Protein AF-A0A9R1V2U8-F1 (afdb_monomer)

Radius of gyration: 17.31 Å; Cα contacts (8 Å, |Δi|>4): 86; chains: 1; bounding box: 56×33×35 Å

Nearest PDB structures (foldseek):
  4z97-assembly1_A  TM=3.744E-01  e=5.959E+00  Homo sa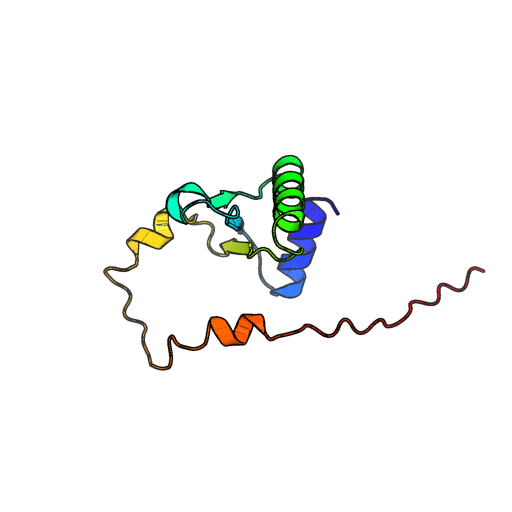piens
  5j7t-assembly1_A  TM=4.363E-01  e=5.959E+00  Homo sapiens
  4z96-assembly1_A  TM=3.963E-01  e=9.356E+00  Homo sapiens

pLDDT: mean 71.41, std 22.25, range [37.19, 97.62]

Mean predicted aligned error: 14.57 Å

Solvent-accessible surface area (backbone atoms only — not comparable to full-atom values): 7130 Å² total; per-residue (Å²): 131,52,40,70,56,49,51,55,49,51,26,64,74,69,74,43,73,72,62,44,40,32,32,62,44,83,100,44,58,78,92,79,16,63,42,68,45,86,42,55,69,39,39,50,50,53,55,54,54,17,64,76,42,91,65,56,67,66,74,48,76,36,66,85,58,80,57,72,86,52,66,74,68,51,83,82,74,69,90,77,77,77,84,83,72,94,74,52,72,72,57,63,76,66,66,74,76,78,77,77,80,76,78,81,80,79,80,86,128

Secondary structure (DSSP, 8-state):
--HHHHHHHHHHHHTS---EEEEEPTTS-TTTSEEEE-SHHHHHHHHHHHHHTTT---EEEESSS--GGGTTTGGGT--------TT-HHHHTT---------------

Foldseek 3Di:
DWLVVVQVVVCVVVVAHFQWKWWAQPPDDPVGRTGTDDGRVSVVVVQVSCVVVVNDTDMDTDRPNPDCVCVVVCV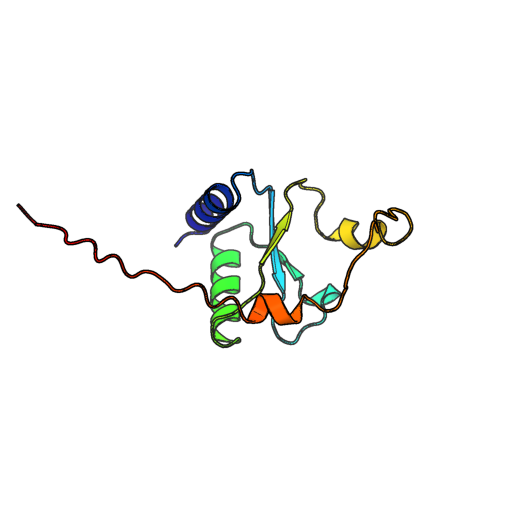VDDPPDPDDDPPCPVVVVPPPPPPPPPDDPDDDD

Organism: Lactuca sativa (NCBI:txid4236)

Sequence (109 aa):
MTYSEFVTFCERFMHEECKKFYYYEPDMSLMEGLNPISDDVEYFAFIFDAYGTDGVISVYVDHIGVGVDRWHDDDEHESCIDGENEDNINELRNVAFEFNEDVVHMNRT

Structure (mmCIF, N/CA/C/O backbone):
data_AF-A0A9R1V2U8-F1
#
_entry.id   AF-A0A9R1V2U8-F1
#
loop_
_atom_site.group_PDB
_atom_site.id
_atom_site.type_symbol
_atom_site.label_atom_id
_atom_site.label_alt_id
_atom_site.label_comp_id
_atom_site.label_asym_id
_atom_site.label_entity_id
_atom_site.label_seq_id
_atom_site.pdbx_PDB_ins_code
_atom_site.Cartn_x
_atom_site.Cartn_y
_atom_site.Cartn_z
_atom_site.occupancy
_atom_site.B_iso_or_equiv
_atom_site.auth_seq_id
_atom_site.auth_comp_id
_atom_site.auth_asym_id
_atom_site.auth_atom_id
_atom_site.pdbx_PDB_model_num
ATOM 1 N N . MET A 1 1 ? -12.559 -3.119 -5.028 1.00 85.94 1 MET A N 1
ATOM 2 C CA . MET A 1 1 ? -12.219 -2.652 -3.679 1.00 85.94 1 MET A CA 1
ATOM 3 C C . MET A 1 1 ? -11.883 -1.180 -3.807 1.00 85.94 1 MET A C 1
ATOM 5 O O . MET A 1 1 ? -11.183 -0.844 -4.754 1.00 85.94 1 MET A O 1
ATOM 9 N N . THR A 1 2 ? -12.455 -0.316 -2.979 1.00 95.62 2 THR A N 1
ATOM 10 C CA . THR A 1 2 ? -12.057 1.098 -2.875 1.00 95.62 2 THR A CA 1
ATOM 11 C C . THR A 1 2 ? -10.906 1.242 -1.884 1.00 95.62 2 THR A C 1
ATOM 13 O O . THR A 1 2 ? -10.674 0.346 -1.068 1.00 95.62 2 THR A O 1
ATOM 16 N N . TYR A 1 3 ? -10.226 2.384 -1.893 1.00 96.56 3 TYR A N 1
ATOM 17 C CA . TYR A 1 3 ? -9.223 2.718 -0.887 1.00 96.56 3 TYR A CA 1
AT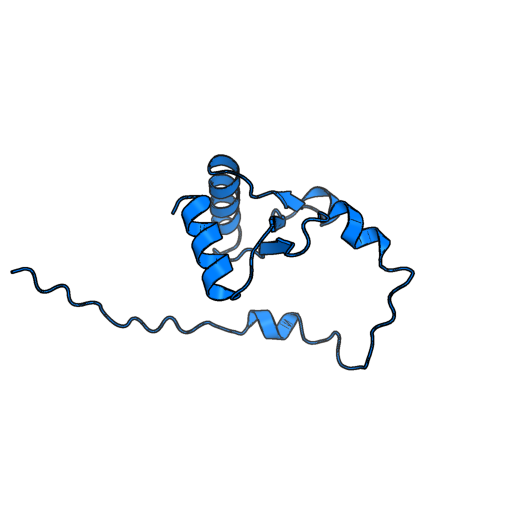OM 18 C C . TYR A 1 3 ? -9.794 2.603 0.536 1.00 96.56 3 TYR A C 1
ATOM 20 O O . TYR A 1 3 ? -9.189 1.987 1.406 1.00 96.56 3 TYR A O 1
ATOM 28 N N . SER A 1 4 ? -11.014 3.094 0.776 1.00 96.56 4 SER A N 1
ATOM 29 C CA . SER A 1 4 ? -11.651 2.994 2.099 1.00 96.56 4 SER A CA 1
ATOM 30 C C . SER A 1 4 ? -11.918 1.546 2.537 1.00 96.56 4 SER A C 1
ATOM 32 O O . SER A 1 4 ? -11.770 1.224 3.720 1.00 96.56 4 SER A O 1
ATOM 34 N N . GLU A 1 5 ? -12.293 0.661 1.608 1.00 97.25 5 GLU A N 1
ATOM 35 C CA . GLU A 1 5 ? -12.454 -0.771 1.893 1.00 97.25 5 GLU A CA 1
ATOM 36 C C . GLU A 1 5 ? -11.109 -1.433 2.215 1.00 97.25 5 GLU A C 1
ATOM 38 O O . GLU A 1 5 ? -11.043 -2.257 3.128 1.00 97.25 5 GLU A O 1
ATOM 43 N N . PHE A 1 6 ? -10.042 -1.039 1.515 1.00 95.81 6 PHE A N 1
ATOM 44 C CA . PHE A 1 6 ? -8.676 -1.483 1.784 1.00 95.81 6 PHE A CA 1
ATOM 45 C C . PHE A 1 6 ? -8.194 -1.055 3.180 1.00 95.81 6 PHE A C 1
ATOM 47 O O . PHE A 1 6 ? -7.772 -1.910 3.957 1.00 95.81 6 PHE A O 1
ATOM 54 N N . VAL A 1 7 ? -8.354 0.221 3.550 1.00 95.62 7 VAL A N 1
ATOM 55 C CA . VAL A 1 7 ? -8.020 0.715 4.901 1.00 95.62 7 VAL A CA 1
ATOM 56 C C . VAL A 1 7 ? -8.781 -0.076 5.964 1.00 95.62 7 VAL A C 1
ATOM 58 O O . VAL A 1 7 ? -8.183 -0.599 6.901 1.00 95.62 7 VAL A O 1
ATOM 61 N N . THR A 1 8 ? -10.093 -0.252 5.772 1.00 96.06 8 THR A N 1
ATOM 62 C CA . THR A 1 8 ? -10.941 -1.007 6.709 1.00 96.06 8 THR A CA 1
ATOM 63 C C . THR A 1 8 ? -10.474 -2.457 6.862 1.00 96.06 8 THR A C 1
ATOM 65 O O . THR A 1 8 ? -10.567 -3.030 7.948 1.00 96.06 8 THR A O 1
ATOM 68 N N . PHE A 1 9 ? -10.006 -3.082 5.779 1.00 95.75 9 PHE A N 1
ATOM 69 C CA . PHE A 1 9 ? -9.439 -4.425 5.828 1.00 95.75 9 PHE A CA 1
ATOM 70 C C . PHE A 1 9 ? -8.150 -4.453 6.657 1.00 95.75 9 PHE A C 1
ATOM 72 O O . PHE A 1 9 ? -8.053 -5.271 7.572 1.00 95.75 9 PHE A O 1
ATOM 79 N N . CYS A 1 10 ? -7.205 -3.549 6.389 1.00 94.81 10 CYS A N 1
ATOM 80 C CA . CYS A 1 10 ? -5.932 -3.478 7.105 1.00 94.81 10 CYS A CA 1
ATOM 81 C C . CYS A 1 10 ? -6.125 -3.229 8.604 1.00 94.81 10 CYS A C 1
ATOM 83 O O . CYS A 1 10 ? -5.573 -3.968 9.413 1.00 94.81 10 CYS A O 1
ATOM 85 N N . GLU A 1 11 ? -6.976 -2.275 8.986 1.00 94.75 11 GLU A N 1
ATOM 86 C CA . GLU A 1 11 ? -7.257 -1.980 10.397 1.00 94.75 11 GLU A CA 1
ATOM 87 C C . GLU A 1 11 ? -7.869 -3.179 11.130 1.00 94.75 11 GLU A C 1
ATOM 89 O O . GLU A 1 11 ? -7.531 -3.476 12.277 1.00 94.75 11 GLU A O 1
ATOM 94 N N . ARG A 1 12 ? -8.758 -3.922 10.459 1.00 95.69 12 ARG A N 1
ATOM 95 C CA . ARG A 1 12 ? -9.340 -5.148 11.023 1.00 95.69 12 ARG A CA 1
ATOM 96 C C . ARG A 1 12 ? -8.323 -6.271 11.145 1.00 95.69 12 ARG A C 1
ATOM 98 O O . ARG A 1 12 ? -8.391 -7.019 12.114 1.00 95.69 12 ARG A O 1
ATOM 105 N N . PHE A 1 13 ? -7.440 -6.407 10.162 1.00 93.50 13 PHE A N 1
ATOM 106 C CA . PHE A 1 13 ? -6.409 -7.437 10.133 1.00 93.50 13 PHE A CA 1
ATOM 107 C C . PHE A 1 13 ? -5.332 -7.193 11.197 1.00 93.50 13 PHE A C 1
ATOM 109 O O . PHE A 1 13 ? -4.923 -8.127 11.879 1.00 93.50 13 PHE A O 1
ATOM 116 N N . MET A 1 14 ? -4.910 -5.939 11.368 1.00 91.19 14 MET A N 1
ATOM 117 C CA . MET A 1 14 ? -3.866 -5.542 12.319 1.00 91.19 14 MET A CA 1
ATOM 118 C C . MET A 1 14 ? -4.402 -5.288 13.732 1.00 91.19 14 MET A C 1
ATOM 120 O O . MET A 1 14 ? -3.618 -5.215 14.670 1.00 91.19 14 MET A O 1
ATOM 124 N N . HIS A 1 15 ? -5.725 -5.177 13.899 1.00 92.38 15 HIS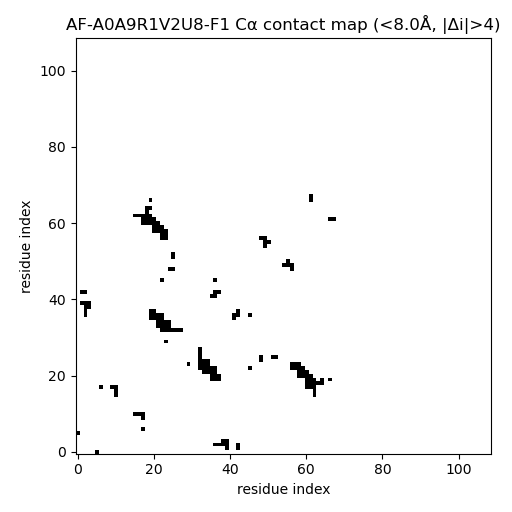 A N 1
ATOM 125 C CA . HIS A 1 15 ? -6.385 -4.799 15.155 1.00 92.38 15 HIS A CA 1
ATOM 126 C C . HIS A 1 15 ? -5.979 -3.415 15.694 1.00 92.38 15 HIS A C 1
ATOM 128 O O . HIS A 1 15 ? -6.160 -3.132 16.879 1.00 92.38 15 HIS A O 1
ATOM 134 N N . GLU A 1 16 ? -5.492 -2.537 14.819 1.00 90.44 16 GLU A N 1
ATOM 135 C CA . GLU A 1 16 ? -4.985 -1.207 15.152 1.00 90.44 16 GLU A CA 1
ATOM 136 C C . GLU A 1 16 ? -5.370 -0.188 14.074 1.00 90.44 16 GLU A C 1
ATOM 138 O O . GLU A 1 16 ? -5.640 -0.537 12.924 1.00 90.44 16 GLU A O 1
ATOM 143 N N . GLU A 1 17 ? -5.409 1.091 14.450 1.00 90.12 17 GLU A N 1
ATOM 144 C CA . GLU A 1 17 ? -5.651 2.179 13.501 1.00 90.12 17 GLU A CA 1
ATOM 145 C C . GLU A 1 17 ? -4.441 2.341 12.569 1.00 90.12 17 GLU A C 1
ATOM 147 O O . GLU A 1 17 ? -3.292 2.343 13.016 1.00 90.12 17 GLU A O 1
ATOM 152 N N . CYS A 1 18 ? -4.695 2.510 11.273 1.00 90.12 18 CYS A N 1
ATOM 153 C CA . CYS A 1 18 ? -3.656 2.712 10.267 1.00 90.12 18 CYS A CA 1
ATOM 154 C C . CYS A 1 18 ? -3.695 4.171 9.797 1.00 90.12 18 CYS A C 1
ATOM 156 O O . CYS A 1 18 ? -4.703 4.621 9.257 1.00 90.12 18 CYS A O 1
ATOM 158 N N . LYS A 1 19 ? -2.617 4.939 10.003 1.00 89.56 19 LYS A N 1
ATOM 159 C CA . LYS A 1 19 ? -2.610 6.383 9.705 1.00 89.56 19 LYS A CA 1
ATOM 160 C C . LYS A 1 19 ? -2.222 6.681 8.266 1.00 89.56 19 LYS A C 1
ATOM 162 O O . LYS A 1 19 ? -2.832 7.555 7.651 1.00 89.56 19 LYS A O 1
ATOM 167 N N . LYS A 1 20 ? -1.188 6.014 7.749 1.00 91.12 20 LYS A N 1
ATOM 168 C CA . LYS A 1 20 ? -0.711 6.196 6.371 1.00 91.12 20 LYS A CA 1
ATOM 169 C C . LYS A 1 20 ? -0.264 4.868 5.776 1.00 91.12 20 LYS A C 1
ATOM 171 O O . LYS A 1 20 ? 0.214 3.992 6.494 1.00 91.12 20 LYS A O 1
ATOM 176 N N . PHE A 1 21 ? -0.399 4.763 4.462 1.00 92.44 21 PHE A N 1
ATOM 177 C CA . PHE A 1 21 ? -0.014 3.598 3.680 1.00 92.44 21 PHE A CA 1
ATOM 178 C C . PHE A 1 21 ? 0.942 4.016 2.577 1.00 92.44 21 PHE A C 1
ATOM 180 O O . PHE A 1 21 ? 0.775 5.080 1.977 1.00 92.44 21 PHE A O 1
ATOM 187 N N . TYR A 1 22 ? 1.913 3.155 2.306 1.00 92.19 22 TYR A N 1
ATOM 188 C CA . TYR A 1 22 ? 2.896 3.356 1.257 1.00 92.19 22 TYR A CA 1
ATOM 189 C C . TYR A 1 22 ? 3.193 2.040 0.559 1.00 92.19 22 TYR A C 1
ATOM 191 O O . TYR A 1 22 ? 3.075 0.971 1.159 1.00 92.19 22 TYR A O 1
ATOM 199 N N . TYR A 1 23 ? 3.639 2.114 -0.683 1.00 91.19 23 TYR A N 1
ATOM 200 C CA . TYR A 1 23 ? 4.199 0.973 -1.385 1.00 91.19 23 TYR A CA 1
ATOM 201 C C . TYR A 1 23 ? 5.473 1.371 -2.108 1.00 91.19 23 TYR A C 1
ATOM 203 O O . TYR A 1 23 ? 5.729 2.547 -2.361 1.00 91.19 23 TYR A O 1
ATOM 211 N N . TYR A 1 24 ? 6.275 0.363 -2.410 1.00 86.69 24 TYR A N 1
ATOM 212 C CA . TYR A 1 24 ? 7.475 0.525 -3.205 1.00 86.69 24 TYR A CA 1
ATOM 213 C C . TYR A 1 24 ? 7.165 0.219 -4.664 1.00 86.69 24 TYR A C 1
ATOM 215 O O . TYR A 1 24 ? 6.763 -0.904 -4.982 1.00 86.69 24 TYR A O 1
ATOM 223 N N . GLU A 1 25 ? 7.348 1.203 -5.537 1.00 82.25 25 GLU A N 1
ATOM 224 C CA . GLU A 1 25 ? 7.234 1.001 -6.971 1.00 82.25 25 GLU A CA 1
ATOM 225 C C . GLU A 1 25 ? 8.325 0.033 -7.440 1.00 82.25 25 GLU A C 1
ATOM 227 O O . GLU A 1 25 ? 9.499 0.187 -7.078 1.00 82.25 25 GLU A O 1
ATOM 232 N N . PRO A 1 26 ? 7.960 -0.979 -8.236 1.00 75.81 26 PRO A N 1
ATOM 233 C CA . PRO A 1 26 ? 8.928 -1.918 -8.778 1.00 75.81 26 PRO A CA 1
ATOM 234 C C . PRO A 1 26 ? 10.024 -1.184 -9.566 1.00 75.81 26 PRO A C 1
ATOM 236 O O . PRO A 1 26 ? 9.768 -0.190 -10.235 1.00 75.81 26 PRO A O 1
ATOM 239 N N . ASP A 1 27 ? 11.256 -1.689 -9.503 1.00 76.31 27 ASP A N 1
ATOM 240 C CA . ASP A 1 27 ? 12.410 -1.194 -10.272 1.00 76.31 27 ASP A CA 1
ATOM 241 C C . ASP A 1 27 ? 12.925 0.236 -9.962 1.00 76.31 27 ASP A C 1
ATOM 243 O O . ASP A 1 27 ? 13.889 0.675 -10.596 1.00 76.31 27 ASP A O 1
ATOM 247 N N . MET A 1 28 ? 12.387 0.948 -8.963 1.00 73.31 28 MET A N 1
ATOM 248 C CA . MET A 1 28 ? 12.883 2.269 -8.516 1.00 73.31 28 MET A CA 1
ATOM 249 C C . MET A 1 28 ? 13.504 2.212 -7.129 1.00 73.31 28 MET A C 1
ATOM 251 O O . MET A 1 28 ? 12.980 1.494 -6.319 1.00 73.31 28 MET A O 1
ATOM 255 N N . SER A 1 29 ? 14.569 2.955 -6.801 1.00 66.69 29 SER A N 1
ATOM 256 C CA . SER A 1 29 ? 15.211 2.894 -5.465 1.00 66.69 29 SER A CA 1
ATOM 257 C C . SER A 1 29 ? 14.278 3.293 -4.299 1.00 66.69 29 SER A C 1
ATOM 259 O O . SER A 1 29 ? 13.351 4.064 -4.504 1.00 66.69 29 SER A O 1
ATOM 261 N N . LEU A 1 30 ? 14.507 2.813 -3.057 1.00 62.94 30 LEU A N 1
ATOM 262 C CA . LEU A 1 30 ? 13.580 3.021 -1.905 1.00 62.94 30 LEU A CA 1
ATOM 263 C C . LEU A 1 30 ? 13.254 4.496 -1.639 1.00 62.94 30 LEU A C 1
ATOM 265 O O . LEU A 1 30 ? 12.126 4.824 -1.295 1.00 62.94 30 LEU A O 1
ATOM 269 N N . MET A 1 31 ? 14.234 5.373 -1.847 1.00 63.03 31 MET A N 1
ATOM 270 C CA . MET A 1 31 ? 14.097 6.819 -1.654 1.00 63.03 31 MET A CA 1
ATOM 271 C C . MET A 1 31 ? 13.287 7.509 -2.762 1.00 63.03 31 MET A C 1
ATOM 273 O O . MET A 1 31 ? 12.785 8.609 -2.556 1.00 63.03 31 MET A O 1
ATOM 277 N N . GLU A 1 32 ? 13.182 6.896 -3.941 1.00 65.62 32 GLU A N 1
ATOM 278 C CA . GLU A 1 32 ? 12.529 7.470 -5.128 1.00 65.62 32 GLU A CA 1
ATOM 279 C C . GLU A 1 32 ? 11.224 6.750 -5.494 1.00 65.62 32 GLU A C 1
ATOM 281 O O . GLU A 1 32 ? 10.374 7.331 -6.159 1.00 65.62 32 GLU A O 1
ATOM 286 N N . GLY A 1 33 ? 11.069 5.499 -5.061 1.00 68.44 33 GLY A N 1
ATOM 287 C CA . GLY A 1 33 ? 9.957 4.616 -5.397 1.00 68.44 33 GLY A CA 1
ATOM 288 C C . GLY A 1 33 ? 8.917 4.470 -4.292 1.00 68.44 33 GLY A C 1
ATOM 289 O O . GLY A 1 33 ? 8.005 3.665 -4.439 1.00 68.44 33 GLY A O 1
ATOM 290 N N . LEU A 1 34 ? 9.041 5.183 -3.170 1.00 84.50 34 LEU A N 1
ATOM 291 C CA . LEU A 1 34 ? 8.040 5.110 -2.112 1.00 84.50 34 LEU A CA 1
ATOM 292 C C . LEU A 1 34 ? 6.837 6.003 -2.442 1.00 84.50 34 LEU A C 1
ATOM 294 O O . LEU A 1 34 ? 6.897 7.226 -2.318 1.00 84.50 34 LEU A O 1
ATOM 298 N N . ASN A 1 35 ? 5.726 5.377 -2.810 1.00 89.25 35 ASN A N 1
ATOM 299 C CA . ASN A 1 35 ? 4.504 6.062 -3.204 1.00 89.25 35 ASN A CA 1
ATOM 300 C C . ASN A 1 35 ? 3.437 5.961 -2.101 1.00 89.25 35 ASN A C 1
ATOM 302 O O . ASN A 1 35 ? 3.212 4.867 -1.569 1.00 89.25 35 ASN A O 1
ATOM 306 N N . PRO A 1 36 ? 2.770 7.070 -1.732 1.00 92.25 36 PRO A N 1
ATOM 307 C CA . PRO A 1 36 ? 1.661 7.036 -0.789 1.00 92.25 36 PRO A CA 1
ATOM 308 C C . PRO A 1 36 ? 0.419 6.382 -1.406 1.00 92.25 36 PRO A C 1
ATOM 310 O O . PRO A 1 36 ? 0.199 6.434 -2.613 1.00 92.25 36 PRO A O 1
ATOM 313 N N . ILE A 1 37 ? -0.414 5.798 -0.544 1.00 95.06 37 ILE A N 1
ATOM 314 C CA . ILE A 1 37 ? -1.756 5.319 -0.882 1.00 95.06 37 ILE A CA 1
ATOM 315 C C . ILE A 1 37 ? -2.738 6.047 0.035 1.00 95.06 37 ILE A C 1
ATOM 317 O O . ILE A 1 37 ? -2.907 5.674 1.195 1.00 95.06 37 ILE A O 1
ATOM 321 N N . SER A 1 38 ? -3.339 7.125 -0.456 1.00 94.88 38 SER A N 1
ATOM 322 C CA . SER A 1 38 ? -4.181 8.032 0.332 1.00 94.88 38 SER A CA 1
ATOM 323 C C . SER A 1 38 ? -5.563 8.289 -0.270 1.00 94.88 38 SER A C 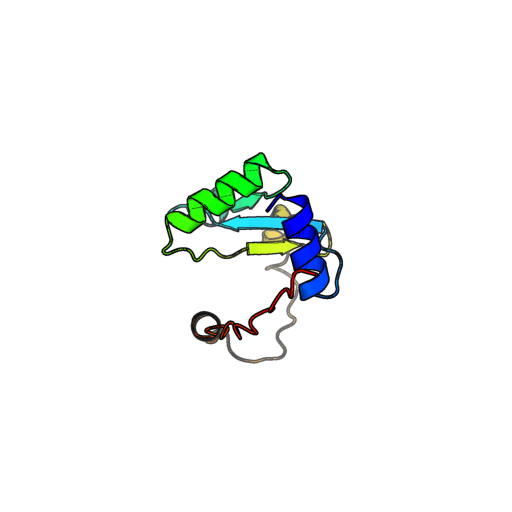1
ATOM 325 O O . SER A 1 38 ? -6.442 8.816 0.419 1.00 94.88 38 SER A O 1
ATOM 327 N N . ASP A 1 39 ? -5.790 7.868 -1.515 1.00 96.12 39 ASP A N 1
ATOM 328 C CA . ASP A 1 39 ? -7.085 7.929 -2.181 1.00 96.12 39 ASP A CA 1
ATOM 329 C C . ASP A 1 39 ? -7.311 6.759 -3.157 1.00 96.12 39 ASP A C 1
ATOM 331 O O . ASP A 1 39 ? -6.479 5.862 -3.309 1.00 96.12 39 ASP A O 1
ATOM 335 N N . ASP A 1 40 ? -8.479 6.739 -3.806 1.00 97.62 40 ASP A N 1
ATOM 336 C CA . ASP A 1 40 ? -8.823 5.696 -4.775 1.00 97.62 40 ASP A CA 1
ATOM 337 C C . ASP A 1 40 ? -7.899 5.695 -6.003 1.00 97.62 40 ASP A C 1
ATOM 339 O O . ASP A 1 40 ? -7.627 4.629 -6.546 1.00 97.62 40 ASP A O 1
ATOM 343 N N . VAL A 1 41 ? -7.420 6.857 -6.459 1.00 96.50 41 VAL A N 1
ATOM 344 C CA . VAL A 1 41 ? -6.561 6.962 -7.650 1.00 96.50 41 VAL A CA 1
ATOM 345 C C . VAL A 1 41 ? -5.204 6.326 -7.367 1.00 96.50 41 VAL A C 1
ATOM 347 O O . VAL A 1 41 ? -4.741 5.497 -8.149 1.00 96.50 41 VAL A O 1
ATOM 350 N N . GLU A 1 42 ? -4.608 6.665 -6.230 1.00 95.81 42 GLU A N 1
ATOM 351 C CA . GLU A 1 42 ? -3.348 6.091 -5.760 1.00 95.81 42 GLU A CA 1
ATOM 352 C C . GLU A 1 42 ? -3.501 4.601 -5.438 1.00 95.81 42 GLU A C 1
ATOM 354 O O . GLU A 1 42 ? -2.644 3.795 -5.793 1.00 95.81 42 GLU A O 1
ATOM 359 N N . TYR A 1 43 ? -4.634 4.196 -4.858 1.00 95.56 43 TYR A N 1
ATOM 360 C CA . TYR A 1 43 ? -4.944 2.782 -4.656 1.00 95.56 43 TYR A CA 1
ATOM 361 C C . TYR A 1 43 ? -5.026 2.007 -5.980 1.00 95.56 43 TYR A C 1
ATOM 363 O O . TYR A 1 43 ? -4.516 0.891 -6.074 1.00 9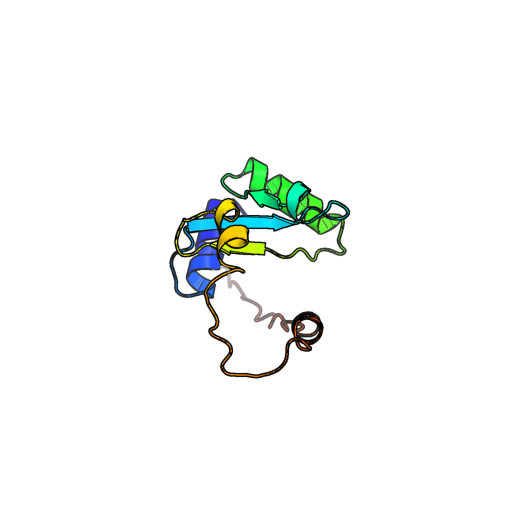5.56 43 TYR A O 1
ATOM 371 N N . PHE A 1 44 ? -5.619 2.580 -7.032 1.00 94.44 44 PHE A N 1
ATOM 372 C CA . PHE A 1 44 ? -5.624 1.940 -8.349 1.00 94.44 44 PHE A CA 1
ATOM 373 C C . PHE A 1 44 ? -4.222 1.830 -8.956 1.00 94.44 44 PHE A C 1
ATOM 375 O O . PHE A 1 44 ? -3.936 0.806 -9.578 1.00 94.44 44 PHE A O 1
ATOM 382 N N . ALA A 1 45 ? -3.362 2.837 -8.775 1.00 93.06 45 ALA A N 1
ATOM 383 C CA . ALA A 1 45 ? -1.967 2.784 -9.217 1.00 93.06 45 ALA A CA 1
ATOM 384 C C .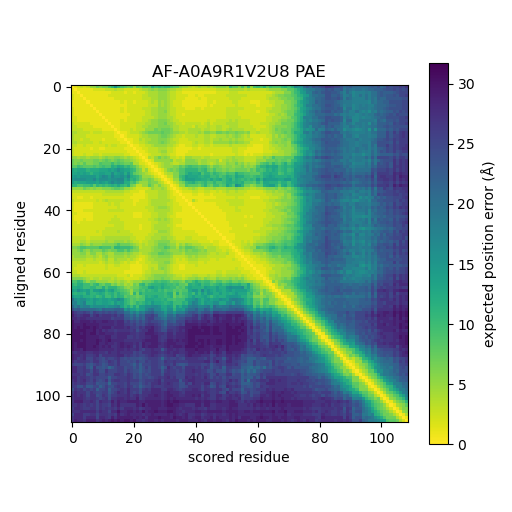 ALA A 1 45 ? -1.199 1.663 -8.500 1.00 93.06 45 ALA A C 1
ATOM 386 O O . ALA A 1 45 ? -0.639 0.791 -9.155 1.00 93.06 45 ALA A O 1
ATOM 387 N N . PHE A 1 46 ? -1.320 1.587 -7.174 1.00 93.38 46 PHE A N 1
ATOM 388 C CA . PHE A 1 46 ? -0.785 0.498 -6.356 1.00 93.38 46 PHE A CA 1
ATOM 389 C C . PHE A 1 46 ? -1.186 -0.898 -6.873 1.00 93.38 46 PHE A C 1
ATOM 391 O O . PHE A 1 46 ? -0.342 -1.782 -7.030 1.00 93.38 46 PHE A O 1
ATOM 398 N N . ILE A 1 47 ? -2.473 -1.108 -7.175 1.00 93.25 47 ILE A N 1
ATOM 399 C CA . ILE A 1 47 ? -2.958 -2.387 -7.720 1.00 93.25 47 ILE A CA 1
ATOM 400 C C . ILE A 1 47 ? -2.404 -2.645 -9.126 1.00 93.25 47 ILE A C 1
ATOM 402 O O . ILE A 1 47 ? -2.098 -3.788 -9.468 1.00 93.25 47 ILE A O 1
ATOM 406 N N . PHE A 1 48 ? -2.286 -1.605 -9.952 1.00 92.31 48 PHE A N 1
ATOM 407 C CA . PHE A 1 48 ? -1.708 -1.719 -11.286 1.00 92.31 48 PHE A CA 1
ATOM 408 C C . PHE A 1 48 ? -0.238 -2.147 -11.226 1.00 92.31 48 PHE A C 1
ATOM 410 O O . PHE A 1 48 ? 0.151 -3.077 -11.932 1.00 92.31 48 PHE A O 1
ATOM 417 N N . ASP A 1 49 ? 0.542 -1.548 -10.331 1.00 90.25 49 ASP A N 1
ATOM 418 C CA . ASP A 1 49 ? 1.961 -1.862 -10.158 1.00 90.25 49 ASP A CA 1
ATOM 419 C C . ASP A 1 49 ? 2.163 -3.281 -9.612 1.00 90.25 49 ASP A C 1
ATOM 421 O O . ASP A 1 49 ? 3.065 -3.992 -10.056 1.00 90.25 49 ASP A O 1
ATOM 425 N N . ALA A 1 50 ? 1.255 -3.759 -8.753 1.00 89.75 50 ALA A N 1
ATOM 426 C CA . ALA A 1 50 ? 1.248 -5.146 -8.286 1.00 89.75 50 ALA A CA 1
ATOM 427 C C . ALA A 1 50 ? 1.098 -6.163 -9.433 1.00 89.75 50 ALA A C 1
ATOM 429 O O . ALA A 1 50 ? 1.699 -7.238 -9.395 1.00 89.75 50 ALA A O 1
ATOM 430 N N . TYR A 1 51 ? 0.330 -5.847 -10.486 1.00 88.38 51 TYR A N 1
ATOM 431 C CA . TYR A 1 51 ? 0.250 -6.713 -11.672 1.00 88.38 51 TYR A CA 1
ATOM 432 C C . TYR A 1 51 ? 1.581 -6.800 -12.430 1.00 88.38 51 TYR A C 1
ATOM 434 O O . TYR A 1 51 ? 1.808 -7.784 -13.135 1.00 88.38 51 TYR A O 1
ATOM 442 N N . GLY A 1 52 ? 2.456 -5.803 -12.279 1.00 86.06 52 GLY A N 1
ATOM 443 C CA . GLY A 1 52 ? 3.824 -5.827 -12.792 1.00 86.06 52 GLY A CA 1
ATOM 444 C C . GLY A 1 52 ? 4.762 -6.758 -12.014 1.00 86.06 52 GLY A C 1
ATOM 445 O O . GLY A 1 52 ? 5.785 -7.164 -12.561 1.00 86.06 52 GLY A O 1
ATOM 446 N N . THR A 1 53 ? 4.414 -7.145 -10.780 1.00 81.25 53 THR A N 1
ATOM 447 C CA . THR A 1 53 ? 5.269 -7.920 -9.858 1.00 81.25 53 THR A CA 1
ATOM 448 C C . THR A 1 53 ? 4.693 -9.282 -9.485 1.00 81.25 53 THR A C 1
ATOM 450 O O . THR A 1 53 ? 4.605 -9.637 -8.309 1.00 81.25 53 THR A O 1
ATOM 453 N N . ASP A 1 54 ? 4.258 -10.063 -10.473 1.00 85.62 54 ASP A N 1
ATOM 454 C CA . ASP A 1 54 ? 3.617 -11.373 -10.253 1.00 85.62 54 ASP A CA 1
ATOM 455 C C . ASP A 1 54 ? 2.404 -11.315 -9.289 1.00 85.62 54 ASP A C 1
ATOM 457 O O . ASP A 1 54 ? 1.997 -12.327 -8.717 1.00 85.62 54 ASP A O 1
ATOM 461 N N . GLY A 1 55 ? 1.805 -10.131 -9.102 1.00 85.12 55 GLY A N 1
ATOM 462 C CA . GLY A 1 55 ? 0.712 -9.897 -8.157 1.00 85.12 55 GLY A CA 1
ATOM 463 C C . GLY A 1 55 ? 1.151 -9.664 -6.707 1.00 85.12 55 GLY A C 1
ATOM 464 O O . GLY A 1 55 ? 0.293 -9.659 -5.826 1.00 85.12 55 GLY A O 1
ATOM 465 N N . VAL A 1 56 ? 2.448 -9.493 -6.432 1.00 85.56 56 VAL A N 1
ATOM 466 C CA . VAL A 1 56 ? 2.995 -9.354 -5.074 1.00 85.56 56 VAL A CA 1
ATOM 467 C C . VAL A 1 56 ? 3.724 -8.027 -4.921 1.00 85.56 56 VAL A C 1
ATOM 469 O O . VAL A 1 56 ? 4.743 -7.786 -5.563 1.00 85.56 56 VAL A O 1
ATOM 472 N N . ILE A 1 57 ? 3.244 -7.183 -4.014 1.00 89.00 57 ILE A N 1
ATOM 473 C CA . ILE A 1 57 ? 3.863 -5.896 -3.701 1.00 89.00 57 ILE A CA 1
ATOM 474 C C . ILE A 1 57 ? 3.795 -5.643 -2.194 1.00 89.00 57 ILE A C 1
ATOM 476 O O . ILE A 1 57 ? 2.799 -5.963 -1.541 1.00 89.00 57 ILE A O 1
ATOM 480 N N . SER A 1 58 ? 4.879 -5.117 -1.628 1.00 87.50 58 SER A N 1
ATOM 481 C CA . SER A 1 58 ? 4.950 -4.815 -0.198 1.00 87.50 58 SER A CA 1
ATOM 482 C C . SER A 1 58 ? 4.228 -3.508 0.103 1.00 87.50 58 SER A C 1
ATOM 484 O O . SER A 1 58 ? 4.473 -2.494 -0.552 1.00 87.50 58 SER A O 1
ATOM 486 N N . VAL A 1 59 ? 3.378 -3.533 1.128 1.00 91.00 59 VAL A N 1
ATOM 487 C CA . VAL A 1 59 ? 2.736 -2.340 1.686 1.00 91.00 59 VAL A CA 1
ATOM 488 C C . VAL A 1 59 ? 3.353 -2.040 3.044 1.00 91.00 59 VAL A C 1
ATOM 490 O O . VAL A 1 59 ? 3.452 -2.921 3.897 1.00 91.00 59 VAL A O 1
ATOM 493 N N . TYR A 1 60 ? 3.723 -0.784 3.246 1.00 89.62 60 TYR A N 1
ATOM 494 C CA . TYR A 1 60 ? 4.215 -0.248 4.505 1.00 89.62 60 TYR A CA 1
ATOM 495 C C . TYR A 1 60 ? 3.101 0.543 5.185 1.00 89.62 60 TYR A C 1
ATOM 497 O O . TYR A 1 60 ? 2.431 1.358 4.545 1.00 89.62 60 TYR A O 1
ATOM 505 N N . VAL A 1 61 ? 2.909 0.305 6.481 1.00 90.12 61 VAL A N 1
ATOM 506 C CA . VAL A 1 61 ? 1.852 0.939 7.275 1.00 90.12 61 VAL A CA 1
ATOM 507 C C . VAL A 1 61 ? 2.478 1.764 8.388 1.00 90.12 61 VAL A C 1
ATOM 509 O O . VAL A 1 61 ? 3.277 1.266 9.175 1.00 90.12 61 VAL A O 1
ATOM 512 N N . ASP A 1 62 ? 2.104 3.037 8.449 1.00 87.69 62 ASP A N 1
ATOM 513 C CA . ASP A 1 62 ? 2.457 3.941 9.536 1.00 87.69 62 ASP A CA 1
ATOM 514 C C . ASP A 1 62 ? 1.279 4.032 10.513 1.00 87.69 62 ASP A C 1
ATOM 516 O O . ASP A 1 62 ? 0.209 4.546 10.173 1.00 87.69 62 ASP A O 1
ATOM 520 N N . HIS A 1 63 ? 1.482 3.543 11.735 1.00 85.38 63 HIS A N 1
ATOM 521 C CA . HIS A 1 63 ? 0.494 3.590 12.819 1.00 85.38 63 HIS A CA 1
ATOM 522 C C . HIS A 1 63 ? 0.587 4.867 13.668 1.00 85.38 63 HIS A C 1
ATOM 524 O O . HIS A 1 63 ? -0.347 5.212 14.392 1.00 85.38 63 HIS A O 1
ATOM 530 N N . ILE A 1 64 ? 1.695 5.605 13.572 1.00 83.00 64 ILE A N 1
ATOM 531 C CA . ILE A 1 64 ? 1.981 6.780 14.407 1.00 83.00 64 ILE A CA 1
ATOM 532 C C . ILE A 1 64 ? 1.594 8.072 13.662 1.00 83.00 64 ILE A C 1
ATOM 534 O O . ILE A 1 64 ? 1.225 9.075 14.275 1.00 83.00 64 ILE A O 1
ATOM 538 N N . GLY A 1 65 ? 1.611 8.042 12.328 1.00 74.94 65 GLY A N 1
ATOM 539 C CA . GLY A 1 65 ? 1.269 9.162 11.449 1.00 74.94 65 GLY A CA 1
ATOM 540 C C . GLY A 1 65 ? 2.433 10.122 11.196 1.00 74.94 65 GLY A C 1
ATOM 541 O O . GLY A 1 65 ? 2.224 11.226 10.679 1.00 74.94 65 GLY A O 1
ATOM 542 N N . VAL A 1 66 ? 3.654 9.722 11.549 1.00 72.88 66 VAL A N 1
ATOM 543 C CA . VAL A 1 66 ? 4.871 10.532 11.409 1.00 72.88 66 VAL A CA 1
ATOM 544 C C . VAL A 1 66 ? 5.268 10.690 9.935 1.00 72.88 66 VAL A C 1
ATOM 546 O O . VAL A 1 66 ? 5.788 11.736 9.555 1.00 72.88 66 VAL A O 1
ATOM 549 N N . GLY A 1 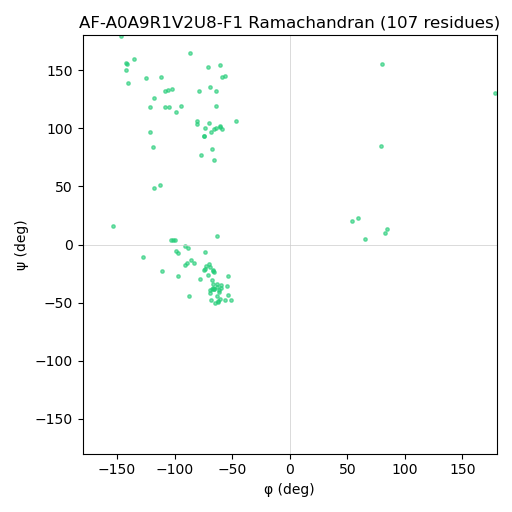67 ? 4.881 9.742 9.076 1.00 67.25 67 GLY A N 1
ATOM 550 C CA . GLY A 1 67 ? 5.330 9.641 7.689 1.00 67.25 67 GLY A CA 1
ATOM 551 C C . GLY A 1 67 ? 6.713 9.006 7.568 1.00 67.25 67 GLY A C 1
ATOM 552 O O . GLY A 1 67 ? 7.514 9.055 8.502 1.00 67.25 67 GLY A O 1
ATOM 553 N N . VAL A 1 68 ? 6.983 8.417 6.401 1.00 66.88 68 VAL A N 1
ATOM 554 C CA . VAL A 1 68 ? 8.235 7.687 6.136 1.00 66.88 68 VAL A CA 1
ATOM 555 C C . VAL A 1 68 ? 9.450 8.614 6.053 1.00 66.88 68 VAL A C 1
ATOM 557 O O . VAL A 1 68 ? 10.565 8.191 6.329 1.00 66.88 68 VAL A O 1
ATOM 560 N N . ASP A 1 69 ? 9.236 9.910 5.819 1.00 63.97 69 ASP A N 1
ATOM 561 C CA . ASP A 1 69 ? 10.276 10.944 5.801 1.00 63.97 69 ASP A CA 1
ATOM 562 C C . ASP A 1 69 ? 11.123 10.968 7.088 1.00 63.97 69 ASP A C 1
ATOM 564 O O . ASP A 1 69 ? 12.277 11.383 7.050 1.00 63.97 69 ASP A O 1
ATOM 568 N N . ARG A 1 70 ? 10.561 10.527 8.227 1.00 57.72 70 ARG A N 1
ATOM 569 C CA . ARG A 1 70 ? 11.277 10.432 9.512 1.00 57.72 70 ARG A CA 1
ATOM 570 C C . ARG A 1 70 ? 11.790 9.038 9.850 1.00 57.72 70 ARG A C 1
ATOM 572 O O . ARG A 1 70 ? 12.499 8.900 10.836 1.00 57.72 70 ARG A O 1
ATOM 579 N N . TRP A 1 71 ? 11.466 8.016 9.060 1.00 63.72 71 TRP A N 1
ATOM 580 C CA . TRP A 1 71 ? 12.007 6.668 9.277 1.00 63.72 71 TRP A CA 1
ATOM 581 C C . TRP A 1 71 ? 13.520 6.625 9.032 1.00 63.72 71 TRP A C 1
ATOM 583 O O . TRP A 1 71 ? 14.196 5.756 9.561 1.00 63.72 71 TRP A O 1
ATOM 593 N N . HIS A 1 72 ? 14.057 7.583 8.272 1.00 54.00 72 HIS A N 1
ATOM 594 C CA . HIS A 1 72 ? 15.488 7.704 7.990 1.00 54.00 72 HIS A CA 1
ATOM 595 C C . HIS A 1 72 ? 16.293 8.433 9.077 1.00 54.00 72 HIS A C 1
ATOM 597 O O . HIS A 1 72 ? 17.518 8.344 9.068 1.00 54.00 72 HIS A O 1
ATOM 603 N N . ASP A 1 73 ? 15.633 9.155 9.989 1.00 48.91 73 ASP A N 1
ATOM 604 C CA . ASP A 1 73 ? 16.315 9.964 11.009 1.00 48.91 73 ASP A CA 1
ATOM 605 C C . ASP A 1 73 ? 16.573 9.184 12.316 1.00 48.91 73 ASP A C 1
ATOM 607 O O . ASP A 1 73 ? 17.431 9.583 13.104 1.00 48.91 73 ASP A O 1
ATOM 611 N N . ASP A 1 74 ? 15.879 8.062 12.544 1.00 47.06 74 ASP A N 1
ATOM 612 C CA . ASP A 1 74 ? 15.979 7.285 13.793 1.00 47.06 74 ASP A CA 1
ATOM 613 C C . ASP A 1 74 ? 17.093 6.211 13.789 1.00 47.06 74 ASP A C 1
ATOM 615 O O . ASP A 1 74 ? 17.385 5.618 14.833 1.00 47.06 74 ASP A O 1
ATOM 619 N N . ASP A 1 75 ? 17.813 6.029 12.675 1.00 48.47 75 ASP A N 1
ATOM 620 C CA . ASP A 1 75 ? 18.940 5.081 12.578 1.00 48.47 75 ASP A CA 1
ATOM 621 C C . ASP A 1 75 ? 20.219 5.541 13.316 1.00 48.47 75 ASP A C 1
ATOM 623 O O . ASP A 1 75 ? 21.173 4.770 13.441 1.00 48.47 75 ASP A O 1
ATOM 627 N N . GLU A 1 76 ? 20.267 6.767 13.859 1.00 45.59 76 GLU A N 1
ATOM 628 C CA . GLU A 1 76 ? 21.389 7.206 14.707 1.00 45.59 76 GLU A CA 1
ATOM 629 C C . GLU A 1 76 ? 21.138 7.082 16.219 1.00 45.59 76 GLU A C 1
ATOM 631 O O . GLU A 1 76 ? 22.095 7.269 16.979 1.00 45.59 76 GLU A O 1
ATOM 636 N N . HIS A 1 77 ? 19.927 6.744 16.708 1.00 42.53 77 HIS A N 1
ATOM 637 C CA . HIS A 1 77 ? 19.724 6.749 18.167 1.00 42.53 77 HIS A CA 1
ATOM 638 C C . HIS A 1 77 ? 18.667 5.853 18.841 1.00 42.53 77 HIS A C 1
ATOM 640 O O . HIS A 1 77 ? 18.458 6.047 20.041 1.00 42.53 77 HIS A O 1
ATOM 646 N N . GLU A 1 78 ? 18.104 4.814 18.215 1.00 43.25 78 GLU A N 1
ATOM 647 C CA . GLU A 1 78 ? 17.412 3.755 18.981 1.00 43.25 78 GLU A CA 1
ATOM 648 C C . GLU A 1 78 ? 18.044 2.370 18.808 1.00 43.25 78 GLU A C 1
ATOM 650 O O . GLU A 1 78 ? 17.601 1.501 18.063 1.00 43.25 78 GLU A O 1
ATOM 655 N N . SER A 1 79 ? 19.082 2.128 19.613 1.00 43.06 79 SER A N 1
ATOM 656 C CA . SER A 1 79 ? 19.533 0.785 19.960 1.00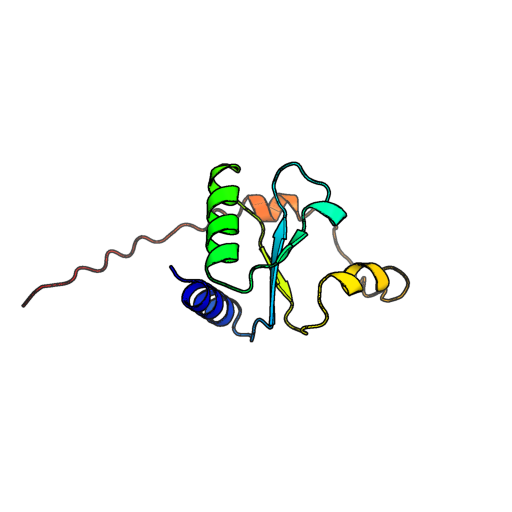 43.06 79 SER A CA 1
ATOM 657 C C . SER A 1 79 ? 18.473 0.079 20.819 1.00 43.06 79 SER A C 1
ATOM 659 O O . SER A 1 79 ? 18.588 0.029 22.044 1.00 43.06 79 SER A O 1
ATOM 661 N N . CYS A 1 80 ? 17.461 -0.490 20.176 1.00 41.41 80 CYS A N 1
ATOM 662 C CA . CYS A 1 80 ? 16.630 -1.549 20.748 1.00 41.41 80 CYS A CA 1
ATOM 663 C C . CYS A 1 80 ? 16.876 -2.860 19.990 1.00 41.41 80 CYS A C 1
ATOM 665 O O . CYS A 1 80 ? 15.950 -3.536 19.557 1.00 41.41 80 CYS A O 1
ATOM 667 N N . ILE A 1 81 ? 18.153 -3.228 19.849 1.00 41.75 81 ILE A N 1
ATOM 668 C CA . ILE A 1 81 ? 18.539 -4.629 19.695 1.00 41.75 81 ILE A CA 1
ATOM 669 C C . ILE A 1 81 ? 18.543 -5.215 21.108 1.00 41.75 81 ILE A C 1
ATOM 671 O O . ILE A 1 81 ? 19.481 -4.982 21.870 1.00 41.75 81 ILE A O 1
ATOM 675 N N . ASP A 1 82 ? 17.513 -5.984 21.448 1.00 42.78 82 ASP A N 1
ATOM 676 C CA . ASP A 1 82 ? 17.766 -7.218 22.184 1.00 42.78 82 ASP A CA 1
ATOM 677 C C . ASP A 1 82 ? 17.588 -8.344 21.165 1.00 42.78 82 ASP A C 1
ATOM 679 O O . ASP A 1 82 ? 16.578 -8.414 20.465 1.00 42.78 82 ASP A O 1
ATOM 683 N N . GLY A 1 83 ? 18.676 -9.079 20.953 1.00 44.91 83 GLY A N 1
ATOM 684 C CA . GLY A 1 83 ? 18.966 -9.788 19.712 1.00 44.91 83 GLY A CA 1
ATOM 685 C C . GLY A 1 83 ? 17.920 -10.817 19.285 1.00 44.91 83 GLY A C 1
ATOM 686 O O . GLY A 1 83 ? 17.372 -11.544 20.102 1.00 44.91 83 GLY A O 1
ATOM 687 N N . GLU A 1 84 ? 17.711 -10.937 17.976 1.00 43.53 84 GLU A N 1
ATOM 688 C CA . GLU A 1 84 ? 18.318 -11.997 17.161 1.00 43.53 84 GLU A CA 1
ATOM 689 C C . GLU A 1 84 ? 17.838 -11.890 15.696 1.00 43.53 84 GLU A C 1
ATOM 691 O O . GLU A 1 84 ? 16.645 -11.862 15.411 1.00 43.53 84 GLU A O 1
ATOM 696 N N . ASN A 1 85 ? 18.811 -11.927 14.779 1.00 43.00 85 ASN A N 1
ATOM 697 C CA . ASN A 1 85 ? 18.707 -12.462 13.417 1.00 43.00 85 ASN A CA 1
ATOM 698 C C . ASN A 1 85 ? 18.050 -11.599 12.309 1.00 43.00 85 ASN A C 1
ATOM 700 O O . ASN A 1 85 ? 16.913 -11.824 11.896 1.00 43.00 85 ASN A O 1
ATOM 704 N N . GLU A 1 86 ? 18.853 -10.719 11.699 1.00 46.50 86 GLU A N 1
ATOM 705 C CA . GLU A 1 86 ? 18.585 -10.027 10.419 1.00 46.50 86 GLU A CA 1
ATOM 706 C C . GLU A 1 86 ? 18.476 -10.965 9.190 1.00 46.50 86 GLU A C 1
ATOM 708 O O . GLU A 1 86 ? 18.331 -10.502 8.060 1.00 46.50 86 GLU A O 1
ATOM 713 N N . ASP A 1 87 ? 18.475 -12.288 9.374 1.00 45.94 87 ASP A N 1
ATOM 714 C CA . ASP A 1 87 ? 18.424 -13.252 8.268 1.00 45.94 87 ASP A CA 1
ATOM 715 C C . ASP A 1 87 ? 16.988 -13.675 7.868 1.00 45.94 87 ASP A C 1
ATOM 717 O O . ASP A 1 87 ? 16.811 -14.428 6.908 1.00 45.94 87 ASP A O 1
ATOM 721 N N . ASN A 1 88 ? 15.939 -13.172 8.537 1.00 42.84 88 ASN A N 1
ATOM 722 C CA . ASN A 1 88 ? 14.568 -13.698 8.390 1.00 42.84 88 ASN A CA 1
ATOM 723 C C . ASN A 1 88 ? 13.608 -12.936 7.463 1.00 42.84 88 ASN A C 1
ATOM 725 O O . ASN A 1 88 ? 12.459 -13.350 7.293 1.00 42.84 88 ASN A O 1
ATOM 729 N N . ILE A 1 89 ? 14.055 -11.885 6.772 1.00 48.06 89 ILE A N 1
ATOM 730 C CA . ILE A 1 89 ? 13.187 -11.189 5.800 1.00 48.06 89 ILE A CA 1
ATOM 731 C C . ILE A 1 89 ? 12.889 -12.097 4.586 1.00 48.06 89 ILE A C 1
ATOM 733 O O . ILE A 1 89 ? 11.793 -12.062 4.026 1.00 48.06 89 ILE A O 1
ATOM 737 N N . ASN A 1 90 ? 13.815 -12.996 4.231 1.00 43.56 90 ASN A N 1
ATOM 738 C CA . ASN A 1 90 ? 13.597 -13.998 3.182 1.00 43.56 90 ASN A CA 1
ATOM 739 C C . ASN A 1 90 ? 12.658 -15.147 3.607 1.00 43.56 90 ASN A C 1
ATOM 741 O O . ASN A 1 90 ? 12.077 -15.792 2.733 1.00 43.56 90 ASN A O 1
ATOM 745 N N . GLU A 1 91 ? 12.463 -15.399 4.908 1.00 43.22 91 GLU A N 1
ATOM 746 C CA . GLU A 1 91 ? 11.500 -16.403 5.396 1.00 43.22 91 GLU A CA 1
ATOM 747 C C . GLU A 1 91 ? 10.048 -15.902 5.343 1.00 43.22 91 GLU A C 1
ATOM 749 O O . GLU A 1 91 ? 9.142 -16.692 5.074 1.00 43.22 91 GLU A O 1
ATOM 754 N N . LEU A 1 92 ? 9.809 -14.593 5.483 1.00 46.69 92 LEU A N 1
ATOM 755 C CA . LEU A 1 92 ? 8.463 -14.008 5.368 1.00 46.69 92 LEU A CA 1
ATOM 756 C C . LEU A 1 92 ? 7.882 -14.105 3.950 1.00 46.69 92 LEU A C 1
ATOM 758 O O . LEU A 1 92 ? 6.665 -14.131 3.778 1.00 46.69 92 LEU A O 1
ATOM 762 N N . ARG A 1 93 ? 8.741 -14.235 2.931 1.00 42.75 93 ARG A N 1
ATOM 763 C CA . ARG A 1 93 ? 8.335 -14.438 1.531 1.00 42.75 93 ARG A CA 1
ATOM 764 C C . ARG A 1 93 ? 7.725 -15.826 1.276 1.00 42.75 93 ARG A C 1
ATOM 766 O O . ARG A 1 93 ? 7.065 -16.014 0.259 1.00 42.75 93 ARG A O 1
ATOM 773 N N . ASN A 1 94 ? 7.931 -16.779 2.192 1.00 37.19 94 ASN A N 1
ATOM 774 C CA . ASN A 1 94 ? 7.460 -18.165 2.087 1.00 37.19 94 ASN A CA 1
ATOM 775 C C . ASN A 1 94 ? 6.207 -18.464 2.918 1.00 37.19 94 ASN A C 1
ATOM 777 O O . ASN A 1 94 ? 5.751 -19.609 2.927 1.00 37.19 94 ASN A O 1
ATOM 781 N N . VAL A 1 95 ? 5.615 -17.471 3.591 1.00 44.41 95 VAL A N 1
ATOM 782 C CA . VAL A 1 95 ? 4.295 -17.650 4.204 1.00 44.41 95 VAL A CA 1
ATOM 783 C C . VAL A 1 95 ? 3.255 -17.570 3.089 1.00 44.41 95 VAL A C 1
ATOM 785 O O . VAL A 1 95 ? 2.591 -16.557 2.886 1.00 44.41 95 VAL A O 1
ATOM 788 N N . ALA A 1 96 ? 3.140 -18.655 2.321 1.00 39.97 96 ALA A N 1
ATOM 789 C CA . ALA A 1 96 ? 1.969 -18.909 1.504 1.00 39.97 96 ALA A CA 1
ATOM 790 C C . ALA A 1 96 ? 0.771 -18.951 2.458 1.00 39.97 96 ALA A C 1
ATOM 792 O O . ALA A 1 96 ? 0.556 -19.930 3.170 1.00 39.97 96 ALA A O 1
ATOM 793 N N . PHE A 1 97 ? 0.035 -17.844 2.527 1.00 43.50 97 PHE A N 1
ATOM 794 C CA . PHE A 1 97 ? -1.251 -17.797 3.197 1.00 43.50 97 PHE A CA 1
ATOM 795 C C . PHE A 1 97 ? -2.170 -18.733 2.409 1.00 43.50 97 PHE A C 1
ATOM 797 O O . PHE A 1 97 ? -2.629 -18.396 1.317 1.00 43.50 97 PHE A O 1
ATOM 804 N N . GLU A 1 98 ? -2.372 -19.952 2.912 1.00 37.19 98 GLU A N 1
ATOM 805 C CA . GLU A 1 98 ? -3.390 -20.852 2.386 1.00 37.19 98 GLU A CA 1
ATOM 806 C C . GLU A 1 98 ? -4.741 -20.148 2.558 1.00 37.19 98 GLU A C 1
ATOM 808 O O . GLU A 1 98 ? -5.288 -20.052 3.658 1.00 37.19 98 GLU A O 1
ATOM 813 N N . PHE A 1 99 ? -5.264 -19.588 1.465 1.00 37.22 99 PHE A N 1
ATOM 814 C CA . PHE A 1 99 ? -6.654 -19.165 1.391 1.00 37.22 99 PHE A CA 1
ATOM 815 C C . PHE A 1 99 ? -7.510 -20.414 1.614 1.00 37.22 99 PHE A C 1
ATOM 817 O O . PHE A 1 99 ? -7.688 -21.222 0.705 1.00 37.22 99 PHE A O 1
ATOM 824 N N . ASN A 1 100 ? -8.043 -20.584 2.823 1.00 38.97 100 ASN A N 1
ATOM 825 C CA . ASN A 1 100 ? -9.146 -21.510 3.031 1.00 38.97 100 ASN A CA 1
ATOM 826 C C . ASN A 1 100 ? -10.356 -20.951 2.275 1.00 38.97 100 ASN A C 1
ATOM 828 O O . ASN A 1 100 ? -11.034 -20.035 2.743 1.00 38.97 100 ASN A O 1
ATOM 832 N N . GLU A 1 101 ? -10.601 -21.489 1.079 1.00 43.44 101 GLU A N 1
ATOM 833 C CA . GLU A 1 101 ? -11.855 -21.344 0.344 1.00 43.44 101 GLU A CA 1
ATOM 834 C C . GLU A 1 101 ? -12.986 -22.048 1.115 1.00 43.44 101 GLU A C 1
ATOM 836 O O . GLU A 1 101 ? -13.491 -23.095 0.709 1.00 43.44 101 GLU A O 1
ATOM 841 N N . ASP A 1 102 ? -13.424 -21.471 2.234 1.00 40.81 102 ASP A N 1
ATOM 842 C CA . ASP A 1 102 ? -14.715 -21.834 2.809 1.00 40.81 102 ASP A CA 1
ATOM 843 C C . ASP A 1 102 ? -15.815 -21.204 1.945 1.00 40.81 102 ASP A C 1
ATOM 845 O O . ASP A 1 102 ? -16.206 -20.041 2.070 1.00 40.81 102 ASP A O 1
ATOM 849 N N . VAL A 1 103 ? -16.273 -22.022 0.999 1.00 45.59 103 VAL A N 1
ATOM 850 C CA . VAL A 1 103 ? -17.396 -21.809 0.088 1.00 45.59 103 VAL A CA 1
ATOM 851 C C . VAL A 1 103 ? -18.619 -21.296 0.854 1.00 45.59 103 VAL A C 1
ATOM 853 O O . VAL A 1 103 ? -19.334 -22.048 1.519 1.00 45.59 103 VAL A O 1
ATOM 856 N N . VAL A 1 104 ? -18.928 -20.007 0.704 1.00 41.78 104 VAL A N 1
ATOM 857 C CA . VAL A 1 104 ? -20.211 -19.449 1.144 1.00 41.78 104 VAL A CA 1
ATOM 858 C C . VAL A 1 104 ? -21.294 -19.894 0.159 1.00 41.78 104 VAL A C 1
ATOM 860 O O . VAL A 1 104 ? -21.545 -19.255 -0.864 1.00 41.78 104 VAL A O 1
ATOM 863 N N . HIS A 1 105 ? -21.972 -21.001 0.463 1.00 40.91 105 HIS A N 1
ATOM 864 C CA . HIS A 1 105 ? -23.218 -21.362 -0.211 1.00 40.91 105 HIS A CA 1
ATOM 865 C C . HIS A 1 105 ? -24.329 -20.376 0.180 1.00 40.91 105 HIS A C 1
ATOM 867 O O . HIS A 1 105 ? -24.999 -20.531 1.201 1.00 40.91 105 HIS A O 1
ATOM 873 N N . MET A 1 106 ? -24.562 -19.362 -0.656 1.00 39.06 106 MET A N 1
ATOM 874 C CA . MET A 1 106 ? -25.789 -18.568 -0.587 1.00 39.06 106 MET A CA 1
ATOM 875 C C . MET A 1 106 ? -26.963 -19.387 -1.131 1.00 39.06 106 MET A C 1
ATOM 877 O O . MET A 1 106 ? -27.180 -19.473 -2.341 1.00 39.06 106 MET A O 1
ATOM 881 N N . ASN A 1 107 ? -27.758 -19.962 -0.230 1.00 40.38 107 ASN A N 1
ATOM 882 C CA . ASN A 1 107 ? -29.085 -20.461 -0.571 1.00 40.38 107 ASN A CA 1
ATOM 883 C C . ASN A 1 107 ? -30.009 -19.268 -0.848 1.00 40.38 107 ASN A C 1
ATOM 885 O O . ASN A 1 107 ? -30.457 -18.584 0.072 1.00 40.38 107 ASN A O 1
ATOM 889 N N . ARG A 1 108 ? -30.295 -19.020 -2.131 1.00 39.69 108 ARG A N 1
ATOM 890 C CA . ARG A 1 108 ? -31.409 -18.159 -2.546 1.00 39.69 108 ARG A CA 1
ATOM 891 C C . ARG A 1 108 ? -32.717 -18.808 -2.091 1.00 39.69 108 ARG A C 1
ATOM 893 O O . ARG A 1 108 ? -33.018 -19.920 -2.520 1.00 39.69 108 ARG A O 1
ATOM 900 N N . THR A 1 109 ? -33.463 -18.110 -1.239 1.00 51.75 109 THR A N 1
ATOM 901 C CA . THR A 1 109 ? -34.894 -18.362 -1.011 1.00 51.75 109 THR A CA 1
ATOM 902 C C . THR A 1 109 ? -35.687 -17.305 -1.761 1.00 51.75 109 THR A C 1
ATOM 904 O O . THR A 1 109 ? -35.207 -16.148 -1.783 1.00 51.75 109 THR A O 1
#